Protein AF-A0A7Y1VUD1-F1 (afdb_monomer)

Secondary structure (DSSP, 8-state):
-----TT------GGG--PPPPP-HHHHSEEEEEEEEETTEEEEEEEETTTTEEEEEEEEEETTEEEEEEEEEEEE----

Nearest PDB structures (foldseek):
  7uic-assembly1_n  TM=6.570E-01  e=1.937E+00  Saccharomyces cerevisiae S288C
  8faz-assembly1_X  TM=5.951E-01  e=3.955E+00  Homo sapiens
  8gbj-assembly1_X  TM=6.013E-01  e=5.651E+00  Homo sapiens
  7uio-assembly1_Bn  TM=6.570E-01  e=6.364E+00  Saccharomyces cerevisiae S288C
  3hg0-assembly1_A  TM=4.701E-01  e=4.454E+00  Lactococcus phage TP901-1

Structure (mmCIF, N/CA/C/O backbone):
data_AF-A0A7Y1VUD1-F1
#
_entry.id   AF-A0A7Y1VUD1-F1
#
loop_
_atom_site.group_PDB
_atom_site.id
_atom_site.type_symbol
_atom_site.label_atom_id
_atom_site.label_alt_id
_atom_site.label_comp_id
_atom_site.label_asym_id
_atom_site.label_entity_id
_atom_site.label_seq_id
_atom_site.pdbx_PDB_ins_code
_atom_site.Cartn_x
_atom_site.Cartn_y
_atom_site.Cartn_z
_atom_site.occupancy
_atom_site.B_iso_or_equiv
_atom_site.auth_seq_id
_atom_site.auth_comp_id
_atom_site.auth_asym_id
_atom_site.auth_atom_id
_atom_site.pdbx_PDB_model_num
ATOM 1 N N . ALA A 1 1 ? 6.911 -18.561 -12.056 1.00 37.41 1 ALA A N 1
ATOM 2 C CA . ALA A 1 1 ? 6.775 -17.354 -12.886 1.00 37.41 1 ALA A CA 1
ATOM 3 C C . ALA A 1 1 ? 5.353 -17.360 -13.408 1.00 37.41 1 ALA A C 1
ATOM 5 O O . ALA A 1 1 ? 5.025 -18.248 -14.182 1.00 37.41 1 ALA A O 1
ATOM 6 N N . ASP A 1 2 ? 4.497 -16.473 -12.903 1.00 43.75 2 ASP A N 1
ATOM 7 C CA . ASP A 1 2 ? 3.105 -16.391 -13.352 1.00 43.75 2 ASP A CA 1
ATOM 8 C C . ASP A 1 2 ? 3.057 -15.545 -14.624 1.00 43.75 2 ASP A C 1
ATOM 10 O O . ASP A 1 2 ? 2.908 -14.325 -14.589 1.00 43.75 2 ASP A O 1
ATOM 14 N N . THR A 1 3 ? 3.273 -16.196 -15.764 1.00 48.50 3 THR A N 1
ATOM 15 C CA . THR A 1 3 ? 3.071 -15.578 -17.073 1.00 48.50 3 THR A CA 1
ATOM 16 C C . THR A 1 3 ? 1.576 -15.608 -17.374 1.00 48.50 3 THR A C 1
ATOM 18 O O . THR A 1 3 ? 1.032 -16.640 -17.758 1.00 48.50 3 THR A O 1
ATOM 21 N N . LEU A 1 4 ? 0.894 -14.481 -17.171 1.00 53.78 4 LEU A N 1
ATOM 22 C CA . LEU A 1 4 ? -0.489 -14.313 -17.611 1.00 53.78 4 LEU A CA 1
ATOM 23 C C . LEU A 1 4 ? -0.521 -14.270 -19.145 1.00 53.78 4 LEU A C 1
ATOM 25 O O . LEU A 1 4 ? 0.175 -13.463 -19.761 1.00 53.78 4 LEU A O 1
ATOM 29 N N . ALA A 1 5 ? -1.311 -15.153 -19.756 1.00 41.00 5 ALA A N 1
ATOM 30 C CA . ALA A 1 5 ? -1.518 -15.171 -21.199 1.00 41.00 5 ALA A CA 1
ATOM 31 C C . ALA A 1 5 ? -2.173 -13.853 -21.676 1.00 41.00 5 ALA A C 1
ATOM 33 O O . ALA A 1 5 ? -3.024 -13.302 -20.966 1.00 41.00 5 ALA A O 1
ATOM 34 N N . PRO A 1 6 ? -1.834 -13.339 -22.875 1.00 45.09 6 PRO A N 1
ATOM 35 C CA . PRO A 1 6 ? -2.464 -12.137 -23.407 1.00 45.09 6 PRO A CA 1
ATOM 36 C C . PRO A 1 6 ? -3.955 -12.418 -23.647 1.00 45.09 6 PRO A C 1
ATOM 38 O O . PRO A 1 6 ? -4.300 -13.261 -24.469 1.00 45.09 6 PRO A O 1
ATOM 41 N N . GLY A 1 7 ? -4.838 -11.738 -22.908 1.00 58.69 7 GLY A N 1
ATOM 42 C CA . GLY A 1 7 ? -6.296 -11.844 -23.069 1.00 58.69 7 GLY A CA 1
ATOM 43 C C . GLY A 1 7 ? -7.078 -12.286 -21.829 1.00 58.69 7 GLY A C 1
ATOM 44 O O . GLY A 1 7 ? -8.296 -12.136 -21.808 1.00 58.69 7 GLY A O 1
ATOM 45 N N . SER A 1 8 ? -6.425 -12.763 -20.764 1.00 55.81 8 SER A N 1
ATOM 46 C CA . SER A 1 8 ? -7.123 -13.027 -19.499 1.00 55.81 8 SER A CA 1
ATOM 47 C C . SER A 1 8 ? -7.221 -11.748 -18.665 1.00 55.81 8 SER A C 1
ATOM 49 O O . SER A 1 8 ? -6.195 -11.193 -18.266 1.00 55.81 8 SER A O 1
ATOM 51 N N . SER A 1 9 ? -8.436 -11.293 -18.349 1.00 62.41 9 SER A N 1
ATOM 52 C CA . SER A 1 9 ? -8.655 -10.262 -17.329 1.00 62.41 9 SER A CA 1
ATOM 53 C C . SER A 1 9 ? -8.353 -10.850 -15.947 1.00 62.41 9 SER A C 1
ATOM 55 O O . SER A 1 9 ? -9.256 -11.280 -15.228 1.00 62.41 9 SER A O 1
ATOM 57 N N . PHE A 1 10 ? -7.073 -10.937 -15.596 1.00 63.12 10 PHE A N 1
ATOM 58 C CA . PHE A 1 10 ? -6.657 -11.422 -14.290 1.00 63.12 10 PHE A CA 1
ATOM 59 C C . PHE A 1 10 ? -7.153 -10.462 -13.205 1.00 63.12 10 PHE A C 1
ATOM 61 O O . PHE A 1 10 ? -6.907 -9.255 -13.259 1.00 63.12 10 PHE A O 1
ATOM 68 N N . ARG A 1 11 ? -7.876 -11.005 -12.224 1.00 63.88 11 ARG A N 1
ATOM 69 C CA . ARG A 1 11 ? -8.339 -10.284 -11.039 1.00 63.88 11 ARG A CA 1
ATOM 70 C C . ARG A 1 11 ? -7.910 -11.066 -9.809 1.00 63.88 11 ARG A C 1
ATOM 72 O O . ARG A 1 11 ? -8.102 -12.277 -9.751 1.00 63.88 11 ARG A O 1
ATOM 79 N N . TRP A 1 12 ? -7.354 -10.366 -8.830 1.00 63.16 12 TRP A N 1
ATOM 80 C CA . TRP A 1 12 ? -7.007 -10.953 -7.543 1.00 63.16 12 TRP A CA 1
ATOM 81 C C . TRP A 1 12 ? -8.275 -11.347 -6.782 1.00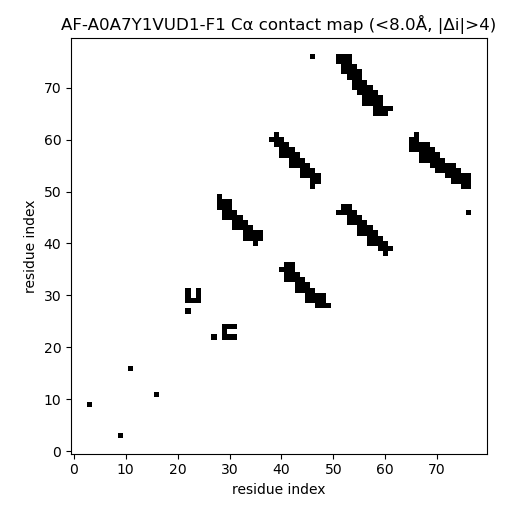 63.16 12 TRP A C 1
ATOM 83 O O . TRP A 1 12 ? -9.111 -10.486 -6.511 1.00 63.16 12 TRP A O 1
ATOM 93 N N . GLN A 1 13 ? -8.395 -12.622 -6.410 1.00 69.69 13 GLN A N 1
ATOM 94 C CA . GLN A 1 13 ? -9.385 -13.077 -5.431 1.00 69.69 13 GLN A CA 1
ATOM 95 C C . GLN A 1 13 ? -8.825 -12.911 -4.014 1.00 69.69 13 GLN A C 1
ATOM 97 O O . GLN A 1 13 ? -7.603 -12.873 -3.835 1.00 69.69 13 GLN A O 1
ATOM 102 N N . ARG A 1 14 ? -9.703 -12.823 -3.007 1.00 70.00 14 ARG A N 1
ATOM 103 C CA . ARG A 1 14 ? -9.316 -12.643 -1.593 1.00 70.00 14 ARG A CA 1
ATOM 104 C C . ARG A 1 14 ? -8.327 -13.719 -1.147 1.00 70.00 14 ARG A C 1
ATOM 106 O O . ARG A 1 14 ? -7.347 -13.428 -0.471 1.00 70.00 14 ARG A O 1
ATOM 113 N N . GLU A 1 15 ? -8.557 -14.950 -1.582 1.00 74.19 15 GLU A N 1
ATOM 114 C CA . GLU A 1 15 ? -7.766 -16.136 -1.254 1.00 74.19 15 GLU A CA 1
ATOM 115 C C . GLU A 1 15 ? -6.356 -16.076 -1.865 1.00 74.19 15 GLU A C 1
ATOM 117 O O . GLU A 1 15 ? -5.446 -16.771 -1.418 1.00 74.19 15 GLU A O 1
ATOM 122 N N . ASN A 1 16 ? -6.151 -15.235 -2.883 1.00 71.38 16 ASN A N 1
ATOM 123 C CA . ASN A 1 16 ? -4.859 -15.041 -3.534 1.00 71.38 16 ASN A CA 1
ATOM 124 C C . ASN A 1 16 ? -4.088 -13.834 -2.992 1.00 71.38 16 ASN A C 1
ATOM 126 O O . ASN A 1 16 ? -2.959 -13.591 -3.428 1.00 71.38 16 ASN A O 1
ATOM 130 N N . TRP A 1 17 ? -4.658 -13.064 -2.063 1.00 71.50 17 TRP A N 1
ATOM 131 C CA . TRP A 1 17 ? -3.955 -11.929 -1.482 1.00 71.50 17 TRP A CA 1
ATOM 132 C C . TRP A 1 17 ? -2.805 -12.410 -0.607 1.00 71.50 17 TRP A C 1
ATOM 134 O O . TRP A 1 17 ? -2.968 -13.213 0.309 1.00 71.50 17 TRP A O 1
ATOM 144 N N . ARG A 1 18 ? -1.616 -11.875 -0.878 1.00 70.00 18 ARG A N 1
ATOM 145 C CA . ARG A 1 18 ? -0.446 -12.058 -0.024 1.00 70.00 18 ARG A CA 1
ATOM 146 C C . ARG A 1 18 ? -0.198 -10.775 0.743 1.00 70.00 18 ARG A C 1
ATOM 148 O O . ARG A 1 18 ? -0.097 -9.702 0.148 1.00 70.00 18 ARG A O 1
AT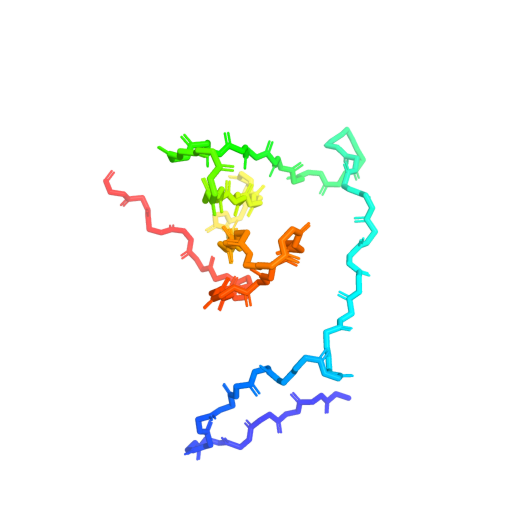OM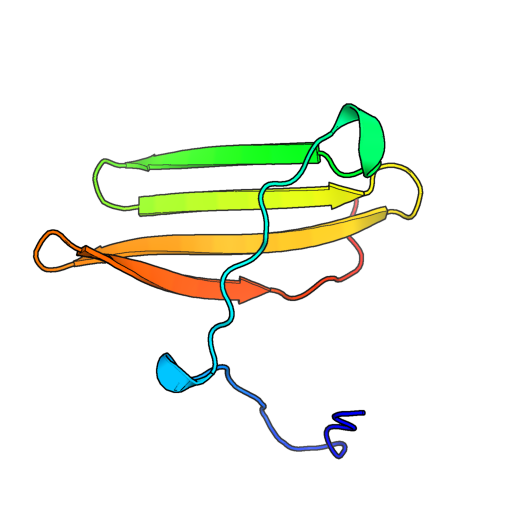 155 N N . TRP A 1 19 ? -0.076 -10.888 2.061 1.00 69.31 19 TRP A N 1
ATOM 156 C CA . TRP A 1 19 ? 0.314 -9.760 2.895 1.00 69.31 19 TRP A CA 1
ATOM 157 C C . TRP A 1 19 ? 1.716 -9.298 2.511 1.00 69.31 19 TRP A C 1
ATOM 159 O O . TRP A 1 19 ? 2.678 -10.069 2.534 1.00 69.31 19 TRP A O 1
ATOM 169 N N . HIS A 1 20 ? 1.822 -8.026 2.142 1.00 70.00 20 HIS A N 1
ATOM 170 C CA . HIS A 1 20 ? 3.116 -7.397 1.943 1.00 70.00 20 HIS A CA 1
ATOM 171 C C . HIS A 1 20 ? 3.821 -7.256 3.292 1.00 70.00 20 HIS A C 1
ATOM 173 O O . HIS A 1 20 ? 3.191 -6.969 4.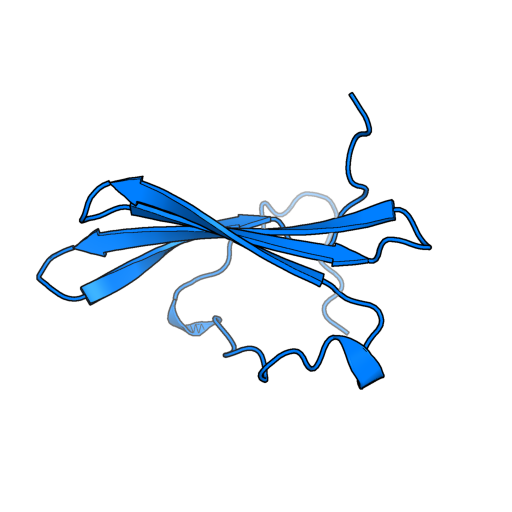311 1.00 70.00 20 HIS A O 1
ATOM 179 N N . ARG A 1 21 ? 5.144 -7.433 3.287 1.00 74.06 21 ARG A N 1
ATOM 180 C CA . ARG A 1 21 ? 5.971 -7.083 4.443 1.00 74.06 21 ARG A CA 1
ATOM 181 C C . ARG A 1 21 ? 5.945 -5.563 4.650 1.00 74.06 21 ARG A C 1
ATOM 183 O O . ARG A 1 21 ? 5.770 -4.833 3.669 1.00 74.06 21 ARG A O 1
ATOM 190 N N . PRO A 1 22 ? 6.133 -5.081 5.891 1.00 77.50 22 PRO A N 1
ATOM 191 C CA . PRO A 1 22 ? 6.338 -3.662 6.142 1.00 77.50 22 PRO A CA 1
ATOM 192 C C . PRO A 1 22 ? 7.448 -3.114 5.243 1.00 77.50 22 PRO A C 1
ATOM 194 O O . PRO A 1 22 ? 8.491 -3.747 5.074 1.00 77.50 22 PRO A O 1
ATOM 197 N N . ILE A 1 23 ? 7.197 -1.951 4.650 1.00 78.00 23 ILE A N 1
ATOM 198 C CA . ILE A 1 23 ? 8.186 -1.230 3.855 1.00 78.00 23 ILE A CA 1
ATOM 199 C C . ILE A 1 23 ? 9.005 -0.388 4.824 1.00 78.00 23 ILE A C 1
ATOM 201 O O . ILE A 1 23 ? 8.436 0.440 5.536 1.00 78.00 23 ILE A O 1
ATOM 205 N N . ASP A 1 24 ? 10.317 -0.605 4.839 1.00 80.38 24 ASP A N 1
ATOM 206 C CA . ASP A 1 24 ? 11.274 0.306 5.459 1.00 80.38 24 ASP A CA 1
ATOM 207 C C . ASP A 1 24 ? 11.742 1.309 4.391 1.00 80.38 24 ASP A C 1
ATOM 209 O O . ASP A 1 24 ? 12.448 0.911 3.455 1.00 80.38 24 ASP A O 1
ATOM 213 N N . PRO A 1 25 ? 11.351 2.591 4.472 1.00 71.94 25 PRO A N 1
ATOM 214 C CA . PRO A 1 25 ? 11.737 3.581 3.473 1.00 71.94 25 PRO A CA 1
ATOM 215 C C . PRO A 1 25 ? 13.255 3.778 3.379 1.00 71.94 25 PRO A C 1
ATOM 217 O O . PRO A 1 25 ? 13.765 4.018 2.286 1.00 71.94 25 PRO A O 1
ATOM 220 N N . ALA A 1 26 ? 13.983 3.620 4.492 1.00 75.19 26 ALA A N 1
ATOM 221 C CA . ALA A 1 26 ? 15.429 3.819 4.543 1.00 75.19 26 ALA A CA 1
ATOM 222 C C . ALA A 1 26 ? 16.202 2.696 3.836 1.00 75.19 26 ALA A C 1
ATOM 224 O O . ALA A 1 26 ? 17.292 2.928 3.320 1.00 75.19 26 ALA A O 1
ATOM 225 N N . LEU A 1 27 ? 15.631 1.488 3.787 1.00 77.88 27 LEU A N 1
ATOM 226 C CA . LEU A 1 27 ? 16.278 0.310 3.199 1.00 77.88 27 LEU A CA 1
ATOM 227 C C . LEU A 1 27 ? 15.746 -0.058 1.809 1.00 77.88 27 LEU A C 1
ATOM 229 O O . LEU A 1 27 ? 16.419 -0.770 1.068 1.00 77.88 27 LEU A O 1
ATOM 233 N N . SER A 1 28 ? 14.535 0.379 1.455 1.00 80.75 28 SER A N 1
ATOM 234 C CA . SER A 1 28 ? 13.840 -0.115 0.257 1.00 80.75 28 SER A CA 1
ATOM 235 C C . SER A 1 28 ? 13.814 0.864 -0.919 1.00 80.75 28 SER A C 1
ATOM 237 O O . SER A 1 28 ? 13.565 0.436 -2.046 1.00 80.75 28 SER A O 1
ATOM 239 N N . GLY A 1 29 ? 14.038 2.164 -0.688 1.00 83.81 29 GLY A N 1
ATOM 240 C CA . GLY A 1 29 ? 13.870 3.196 -1.721 1.00 83.81 29 GLY A CA 1
ATOM 241 C C . GLY A 1 29 ? 12.413 3.403 -2.162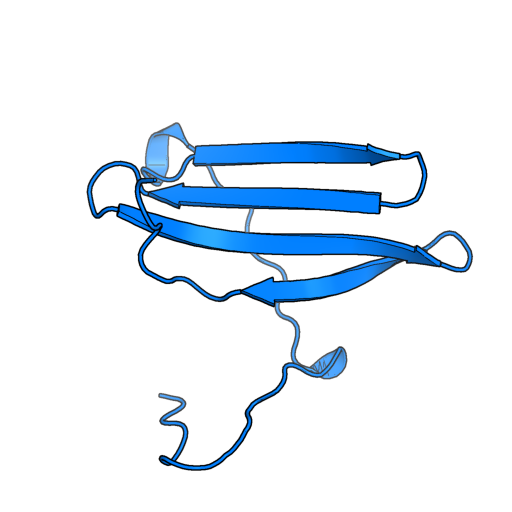 1.00 83.81 29 GLY A C 1
ATOM 242 O O . GLY A 1 29 ? 12.161 4.084 -3.159 1.00 83.81 29 GLY A O 1
ATOM 243 N N . PHE A 1 30 ? 11.461 2.810 -1.434 1.00 86.44 30 PHE A N 1
ATOM 244 C CA . PHE A 1 30 ? 10.034 3.036 -1.599 1.00 86.44 30 PHE A CA 1
ATOM 245 C C . PHE A 1 30 ? 9.518 3.970 -0.511 1.00 86.44 30 PHE A C 1
ATOM 247 O O . PHE A 1 30 ? 9.829 3.812 0.668 1.00 86.44 30 PHE A O 1
ATOM 254 N N . GLU A 1 31 ? 8.653 4.893 -0.902 1.00 88.94 31 GLU A N 1
ATOM 255 C CA . GLU A 1 31 ? 7.878 5.703 0.025 1.00 88.94 31 GLU A CA 1
ATOM 256 C C . GLU A 1 31 ? 6.443 5.200 0.091 1.00 88.94 31 GLU A C 1
ATOM 258 O O . GLU A 1 31 ? 5.910 4.664 -0.883 1.00 88.94 31 GLU A O 1
ATOM 263 N N . ARG A 1 32 ? 5.821 5.370 1.259 1.00 89.56 32 ARG A N 1
ATOM 264 C CA . ARG A 1 32 ? 4.426 5.013 1.494 1.00 89.56 32 ARG A CA 1
ATOM 265 C C . ARG A 1 32 ? 3.661 6.224 1.994 1.00 89.56 32 ARG A C 1
ATOM 267 O O . ARG A 1 32 ? 4.037 6.825 2.996 1.00 89.56 32 ARG A O 1
ATOM 274 N N . GLU A 1 33 ? 2.542 6.493 1.345 1.00 91.88 33 GLU A N 1
ATOM 275 C CA . GLU A 1 33 ? 1.610 7.553 1.698 1.00 91.88 33 GLU A CA 1
ATOM 276 C C . GLU A 1 33 ? 0.218 6.968 1.947 1.00 91.88 33 GLU A C 1
ATOM 278 O O . GLU A 1 33 ? -0.240 6.084 1.215 1.00 91.88 33 GLU A O 1
ATOM 283 N N . TRP A 1 34 ? -0.459 7.489 2.970 1.00 93.56 34 TRP A N 1
ATOM 284 C CA . TRP A 1 34 ? -1.849 7.175 3.275 1.00 93.56 34 TRP A CA 1
ATOM 285 C C . TRP A 1 34 ? -2.719 8.402 3.044 1.00 93.56 34 TRP A C 1
ATOM 287 O O . TRP A 1 34 ? -2.481 9.461 3.616 1.00 93.56 34 TRP A O 1
ATOM 297 N N . GLN A 1 35 ? -3.768 8.230 2.250 1.00 96.44 35 GLN A N 1
ATOM 298 C CA . GLN A 1 35 ? -4.813 9.218 2.047 1.00 96.44 35 GLN A CA 1
ATOM 299 C C . GLN A 1 35 ? -6.100 8.690 2.682 1.00 96.44 35 GLN A C 1
ATOM 301 O O . GLN A 1 35 ? -6.693 7.723 2.201 1.00 96.44 35 GLN A O 1
ATOM 306 N N . ILE A 1 36 ? -6.529 9.326 3.769 1.00 96.50 36 ILE A N 1
ATOM 307 C CA . ILE A 1 36 ? -7.802 9.028 4.430 1.00 96.50 36 ILE A CA 1
ATOM 308 C C . ILE A 1 36 ? -8.889 9.801 3.687 1.00 96.50 36 ILE A C 1
ATOM 310 O O . ILE A 1 36 ? -8.834 11.027 3.626 1.00 96.50 36 ILE A O 1
ATOM 314 N N . LEU A 1 37 ? -9.850 9.097 3.087 1.00 94.94 37 LEU A N 1
ATOM 315 C CA . LEU A 1 37 ? -10.967 9.741 2.394 1.00 94.94 37 LEU A CA 1
ATOM 316 C C . LEU A 1 37 ? -12.129 10.006 3.352 1.00 94.94 37 LEU A C 1
ATOM 318 O O . LEU A 1 37 ? -12.731 11.074 3.302 1.00 94.94 37 LEU A O 1
ATOM 322 N N . ASN A 1 38 ? -12.430 9.044 4.224 1.00 95.06 38 ASN A N 1
ATOM 323 C CA . ASN A 1 38 ? -13.402 9.156 5.311 1.00 95.06 38 ASN A CA 1
ATOM 324 C C . ASN A 1 38 ? -13.157 8.036 6.348 1.00 95.06 38 ASN A C 1
ATOM 326 O O . ASN A 1 38 ? -12.143 7.341 6.280 1.00 95.06 38 ASN A O 1
ATOM 330 N N . GLN A 1 39 ? -14.077 7.866 7.305 1.00 95.00 39 GLN A N 1
ATOM 331 C CA . GLN A 1 39 ? -13.978 6.849 8.364 1.00 95.00 39 GLN A CA 1
ATOM 332 C C . GLN A 1 39 ? -13.941 5.407 7.834 1.00 95.00 39 GLN A C 1
ATOM 334 O O . GLN A 1 39 ? -13.336 4.544 8.468 1.00 95.00 39 GLN A O 1
ATOM 339 N N . ASP A 1 40 ? -14.510 5.174 6.652 1.00 96.62 40 ASP A N 1
ATOM 340 C CA . ASP A 1 40 ? -14.687 3.849 6.068 1.00 96.62 40 ASP A CA 1
ATOM 341 C C . ASP A 1 40 ? -13.866 3.647 4.794 1.00 96.62 40 ASP A C 1
ATOM 343 O O . ASP A 1 40 ? -14.014 2.624 4.137 1.00 96.62 40 ASP A O 1
ATOM 347 N N . MET A 1 41 ? -13.009 4.592 4.395 1.00 96.06 41 MET A N 1
ATOM 348 C CA . MET A 1 41 ? -12.249 4.476 3.153 1.00 96.06 41 MET A CA 1
ATOM 349 C C . MET A 1 41 ? -10.874 5.134 3.236 1.00 96.06 41 MET A C 1
ATOM 351 O O . MET A 1 41 ? -10.735 6.326 3.525 1.00 96.06 41 MET A O 1
ATOM 355 N N . ILE A 1 42 ? -9.852 4.354 2.882 1.00 97.25 42 ILE A N 1
ATOM 356 C CA . ILE A 1 42 ? -8.454 4.789 2.834 1.00 97.25 42 ILE A CA 1
ATOM 357 C C . ILE A 1 42 ? -7.789 4.347 1.529 1.00 97.25 42 ILE A C 1
ATOM 359 O O . ILE A 1 42 ? -8.112 3.306 0.952 1.00 97.25 42 ILE A O 1
ATOM 363 N N . ILE A 1 43 ? -6.826 5.138 1.071 1.00 95.88 43 ILE A N 1
ATOM 364 C CA . ILE A 1 43 ? -5.959 4.817 -0.060 1.00 95.88 43 ILE A CA 1
ATOM 365 C C . ILE A 1 43 ? -4.521 4.767 0.437 1.00 95.88 43 ILE A C 1
ATOM 367 O O . ILE A 1 43 ? -4.062 5.670 1.127 1.00 95.88 43 ILE A O 1
ATOM 371 N N . GLU A 1 44 ? -3.799 3.736 0.032 1.00 93.81 44 GLU A N 1
ATOM 372 C CA . GLU A 1 44 ? -2.358 3.636 0.197 1.00 93.81 44 GLU A CA 1
ATOM 373 C C . GLU A 1 44 ? -1.681 3.767 -1.162 1.00 93.81 44 GLU A C 1
ATOM 375 O O . GLU A 1 44 ? -2.062 3.097 -2.131 1.00 93.81 44 GLU A O 1
ATOM 380 N N . ARG A 1 45 ? -0.651 4.605 -1.224 1.00 92.94 45 ARG A N 1
ATOM 381 C CA . ARG A 1 45 ? 0.234 4.731 -2.380 1.00 92.94 45 ARG A CA 1
ATOM 382 C C . ARG A 1 45 ? 1.631 4.327 -1.955 1.00 92.94 45 ARG A C 1
ATOM 384 O O . ARG A 1 45 ? 2.128 4.794 -0.936 1.00 92.94 45 ARG A O 1
ATOM 391 N N . ILE A 1 46 ? 2.244 3.451 -2.737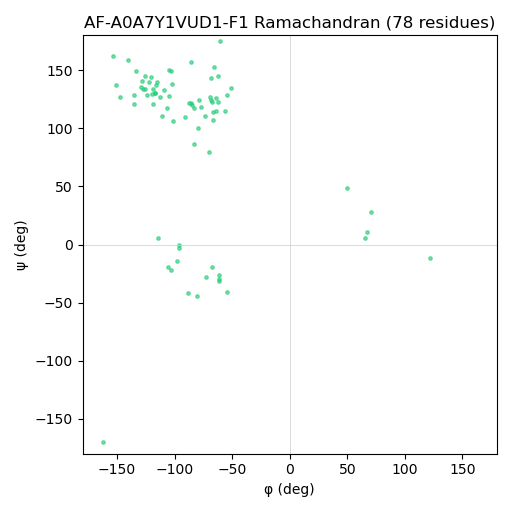 1.00 90.69 46 ILE A N 1
ATOM 392 C CA . ILE A 1 46 ? 3.637 3.048 -2.567 1.00 90.69 46 ILE A CA 1
ATOM 393 C C . ILE A 1 46 ? 4.366 3.445 -3.839 1.00 90.69 46 ILE A C 1
ATOM 395 O O . ILE A 1 46 ? 3.978 2.994 -4.914 1.00 90.69 46 ILE A O 1
ATOM 399 N N . THR A 1 47 ? 5.392 4.280 -3.747 1.00 90.94 47 THR A N 1
ATOM 400 C CA . THR A 1 47 ? 6.101 4.812 -4.917 1.00 90.94 47 THR A CA 1
ATOM 401 C C . THR A 1 47 ? 7.596 4.589 -4.791 1.00 90.94 47 THR A C 1
ATOM 403 O O . THR A 1 47 ? 8.171 4.721 -3.715 1.00 90.94 47 THR A O 1
ATOM 406 N N . GLN A 1 48 ? 8.240 4.253 -5.904 1.00 88.69 48 GLN A N 1
ATOM 407 C CA . GLN A 1 48 ? 9.688 4.279 -6.020 1.00 88.69 48 GLN A CA 1
ATOM 408 C C . GLN A 1 48 ? 10.077 5.553 -6.768 1.00 88.69 48 GLN A C 1
ATOM 410 O O . GLN A 1 48 ? 9.861 5.665 -7.978 1.00 88.69 48 GLN A O 1
ATOM 415 N N . LYS A 1 49 ? 10.625 6.534 -6.047 1.00 73.31 49 LYS A N 1
ATOM 416 C CA . LYS A 1 49 ? 10.890 7.871 -6.605 1.00 73.31 49 LYS A CA 1
ATOM 417 C C . LYS A 1 49 ? 11.875 7.865 -7.773 1.00 73.31 49 LYS A C 1
ATOM 419 O O . LYS A 1 49 ? 11.776 8.719 -8.645 1.00 73.31 49 LYS A O 1
ATOM 424 N N . THR A 1 50 ? 12.810 6.920 -7.798 1.00 79.81 50 THR A N 1
ATOM 425 C CA . THR A 1 50 ? 13.906 6.902 -8.773 1.00 79.81 50 THR A CA 1
ATOM 426 C C . THR A 1 50 ? 13.507 6.332 -10.129 1.00 79.81 50 THR A C 1
ATOM 428 O O . THR A 1 50 ? 13.855 6.935 -11.138 1.00 79.81 50 THR A O 1
ATOM 431 N N . ALA A 1 51 ? 12.768 5.219 -10.190 1.00 80.56 51 ALA A N 1
ATOM 432 C CA . ALA A 1 51 ? 12.349 4.645 -11.475 1.00 80.56 51 ALA A CA 1
ATOM 433 C C . ALA A 1 51 ? 10.932 5.051 -11.911 1.00 80.56 51 ALA A C 1
ATOM 435 O O . ALA A 1 51 ? 10.489 4.637 -12.979 1.00 80.56 51 ALA A O 1
ATOM 436 N N . GLY A 1 52 ? 10.212 5.853 -11.117 1.00 84.06 52 GLY A N 1
ATOM 437 C CA . GLY A 1 52 ? 8.894 6.369 -11.502 1.00 84.06 52 GLY A CA 1
ATOM 438 C C . GLY A 1 52 ? 7.800 5.300 -11.529 1.00 84.06 52 GLY A C 1
ATOM 439 O O . GLY A 1 52 ? 6.838 5.418 -12.284 1.00 84.06 52 GLY A O 1
ATOM 440 N N . PHE A 1 53 ? 7.931 4.253 -10.715 1.00 86.38 53 PHE A N 1
ATOM 441 C CA . PHE A 1 53 ? 6.916 3.210 -10.559 1.00 86.38 53 PHE A CA 1
ATOM 442 C C . PHE A 1 53 ? 6.160 3.367 -9.243 1.00 86.38 53 PHE A C 1
ATOM 444 O O . PHE A 1 53 ? 6.698 3.855 -8.247 1.00 86.38 53 PHE A O 1
ATOM 451 N N . GLY A 1 54 ? 4.903 2.936 -9.227 1.00 90.12 54 GLY A N 1
ATOM 452 C CA . GLY A 1 54 ? 4.084 2.959 -8.031 1.00 90.12 54 GLY A CA 1
ATOM 453 C C . GLY A 1 54 ? 2.984 1.912 -8.029 1.00 90.12 54 GLY A C 1
ATOM 454 O O . GLY A 1 54 ? 2.619 1.347 -9.053 1.00 90.12 54 GLY A O 1
ATOM 455 N N . MET A 1 55 ? 2.469 1.664 -6.835 1.00 89.56 55 MET A N 1
ATOM 456 C CA . MET A 1 55 ? 1.388 0.746 -6.512 1.00 89.56 55 MET A C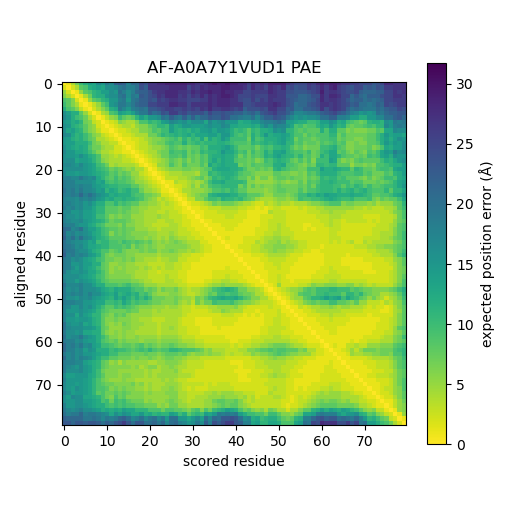A 1
ATOM 457 C C . MET A 1 55 ? 0.313 1.517 -5.746 1.00 89.56 55 MET A C 1
ATOM 459 O O . MET A 1 55 ? 0.622 2.401 -4.943 1.00 89.56 55 MET A O 1
ATOM 463 N N . MET A 1 56 ? -0.952 1.159 -5.966 1.00 91.44 56 MET A N 1
ATOM 464 C CA . MET A 1 56 ? -2.082 1.747 -5.247 1.00 91.44 56 MET A CA 1
ATOM 465 C C . MET A 1 56 ? -2.981 0.663 -4.677 1.00 91.44 56 MET A C 1
ATOM 467 O O . MET A 1 56 ? -3.359 -0.280 -5.372 1.00 91.44 56 MET A O 1
ATOM 471 N N . ARG A 1 57 ? -3.388 0.853 -3.426 1.00 92.00 57 ARG A N 1
ATOM 472 C CA . ARG A 1 57 ? -4.369 0.014 -2.742 1.00 92.00 57 ARG A CA 1
ATOM 473 C C . ARG A 1 57 ? -5.480 0.899 -2.200 1.00 92.00 57 ARG A C 1
ATOM 475 O O . ARG A 1 57 ? -5.187 1.937 -1.618 1.00 92.00 57 ARG A O 1
ATOM 482 N N . ARG A 1 58 ? -6.743 0.525 -2.404 1.00 93.88 58 ARG A N 1
ATOM 483 C CA . ARG A 1 58 ? -7.879 1.190 -1.746 1.00 93.88 58 ARG A CA 1
ATOM 484 C C . ARG A 1 58 ? -8.588 0.196 -0.862 1.00 93.88 58 ARG A C 1
ATOM 486 O O . ARG A 1 58 ? -8.936 -0.893 -1.320 1.00 93.88 58 ARG A O 1
ATOM 493 N N . PHE A 1 59 ? -8.817 0.600 0.371 1.00 93.06 59 PHE A N 1
ATOM 494 C CA . PHE A 1 59 ? -9.502 -0.202 1.359 1.00 93.06 59 PHE 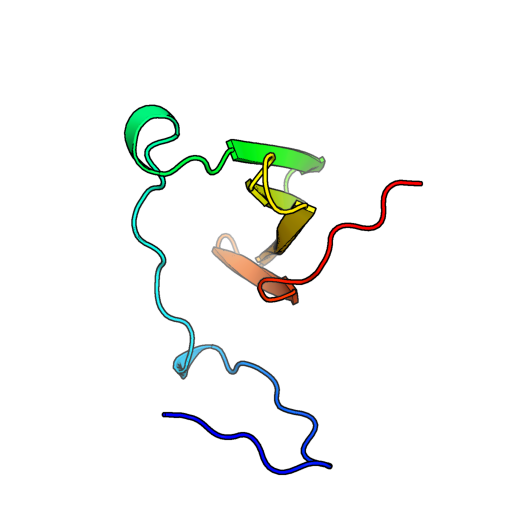A CA 1
ATOM 495 C C . PHE A 1 59 ? -10.807 0.482 1.730 1.00 93.06 59 PHE A C 1
ATOM 497 O O . PHE A 1 59 ? -10.843 1.707 1.858 1.00 93.06 59 PHE A O 1
ATOM 504 N N . ALA A 1 60 ? -11.852 -0.317 1.898 1.00 95.00 60 ALA A N 1
ATOM 505 C CA . ALA A 1 60 ? -13.116 0.114 2.466 1.00 95.00 60 ALA A CA 1
ATOM 506 C C . ALA A 1 60 ? -13.423 -0.703 3.721 1.00 95.00 60 ALA A C 1
ATOM 508 O O . ALA A 1 60 ? -13.107 -1.893 3.770 1.00 95.00 60 ALA A O 1
ATOM 509 N N . LYS A 1 61 ? -14.023 -0.073 4.725 1.00 94.38 61 LYS A N 1
ATOM 510 C CA . LYS A 1 61 ? -14.509 -0.733 5.929 1.00 94.38 61 LYS A CA 1
ATOM 511 C C . LYS A 1 61 ? -15.936 -1.222 5.666 1.00 94.38 61 LYS A C 1
ATOM 513 O O . LYS A 1 61 ? -16.800 -0.437 5.293 1.00 94.38 61 LYS A O 1
ATOM 518 N N . MET A 1 62 ? -16.167 -2.523 5.802 1.00 90.81 62 MET A N 1
ATOM 519 C CA . MET A 1 62 ? -17.470 -3.178 5.643 1.00 90.81 62 MET A CA 1
ATOM 520 C C . MET A 1 62 ? -17.637 -4.155 6.806 1.00 90.81 62 MET A C 1
ATOM 522 O O . MET A 1 62 ? -16.715 -4.922 7.072 1.00 90.81 62 MET A O 1
ATOM 526 N N . ASP A 1 63 ? -18.761 -4.099 7.522 1.00 92.12 63 ASP A N 1
ATOM 527 C CA . ASP A 1 63 ? -19.030 -4.948 8.696 1.00 92.12 63 ASP A CA 1
ATOM 528 C C . ASP A 1 63 ? -17.874 -4.959 9.717 1.00 92.12 63 ASP A C 1
ATOM 530 O O . ASP A 1 63 ? -17.396 -6.005 10.148 1.00 92.12 63 ASP A O 1
ATOM 534 N N . GLU A 1 64 ? -17.375 -3.769 10.072 1.00 90.69 64 GLU A N 1
ATOM 535 C CA . GLU A 1 64 ? -16.225 -3.569 10.970 1.00 90.69 64 GLU A CA 1
ATOM 536 C C . GLU A 1 64 ? -14.863 -4.090 10.455 1.00 90.69 64 GLU A C 1
ATOM 538 O O . GLU A 1 64 ? -13.853 -3.983 11.153 1.00 90.69 64 GLU A O 1
ATOM 543 N N . GLN A 1 65 ? -14.782 -4.575 9.213 1.00 90.25 65 GLN A N 1
ATOM 544 C CA . GLN A 1 65 ? -13.568 -5.151 8.630 1.00 90.25 65 GLN A CA 1
ATOM 545 C C . GLN A 1 65 ? -13.050 -4.342 7.439 1.00 90.25 65 GLN A C 1
ATOM 547 O O . GLN A 1 65 ? -13.804 -3.926 6.563 1.00 90.25 65 GLN A O 1
ATOM 552 N N . TRP A 1 66 ? -11.731 -4.139 7.371 1.00 88.94 66 TRP A N 1
ATOM 553 C CA . TRP A 1 66 ? -11.093 -3.514 6.212 1.00 88.94 66 TRP A CA 1
ATOM 554 C C . TRP A 1 66 ? -10.930 -4.513 5.068 1.00 88.94 66 TRP A C 1
ATOM 556 O O . TRP A 1 66 ? -10.272 -5.544 5.207 1.00 88.94 66 TRP A O 1
ATOM 566 N N . MET A 1 67 ? -11.467 -4.154 3.908 1.00 87.69 67 MET A N 1
ATOM 567 C CA . MET A 1 67 ? -11.460 -4.949 2.687 1.00 87.69 67 MET A CA 1
ATOM 568 C C . MET A 1 67 ? -10.726 -4.183 1.587 1.00 87.69 67 MET A C 1
ATOM 570 O O . MET A 1 67 ? -11.031 -3.019 1.334 1.00 87.69 67 MET A O 1
ATOM 574 N N . LEU A 1 68 ? -9.768 -4.813 0.902 1.00 87.69 68 LEU A N 1
ATOM 575 C CA . LEU A 1 68 ? -9.141 -4.223 -0.285 1.00 87.69 68 LEU A CA 1
ATOM 576 C C . LEU A 1 68 ? -10.138 -4.281 -1.454 1.00 87.69 68 LEU A C 1
ATOM 578 O O . LEU A 1 68 ? -10.449 -5.346 -1.978 1.00 87.69 68 LEU A O 1
ATOM 582 N N . ILE A 1 69 ? -10.640 -3.120 -1.859 1.00 89.12 69 ILE A N 1
ATOM 583 C CA . ILE A 1 69 ? -11.651 -2.980 -2.920 1.00 89.12 69 ILE A CA 1
ATOM 584 C C . ILE A 1 69 ? -11.039 -2.614 -4.277 1.00 89.12 69 ILE A C 1
ATOM 586 O O . ILE A 1 69 ? -11.696 -2.714 -5.310 1.00 89.12 69 ILE A O 1
ATOM 590 N N . TYR A 1 70 ? -9.776 -2.183 -4.290 1.00 87.62 70 TYR A N 1
ATOM 591 C CA . TYR A 1 70 ? -9.039 -1.868 -5.509 1.00 87.62 70 TYR A CA 1
ATOM 592 C C . TYR A 1 70 ? -7.544 -2.103 -5.319 1.00 87.62 70 TYR A C 1
ATOM 594 O O . TYR A 1 70 ? -6.965 -1.675 -4.318 1.00 87.62 70 TYR A O 1
ATOM 602 N N . TYR A 1 71 ? -6.916 -2.702 -6.328 1.00 86.56 71 TYR A N 1
ATOM 603 C CA . TYR A 1 71 ? -5.481 -2.943 -6.382 1.00 86.56 71 TYR A CA 1
ATOM 604 C C . TYR A 1 71 ? -4.937 -2.584 -7.765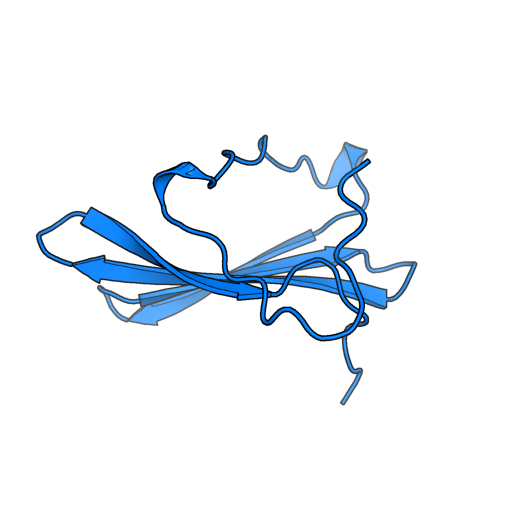 1.00 86.56 71 TYR A C 1
ATOM 606 O O . TYR A 1 71 ? -5.345 -3.168 -8.767 1.00 86.56 71 TYR A O 1
ATOM 614 N N . SER A 1 72 ? -3.985 -1.654 -7.800 1.00 86.06 72 SER A N 1
ATOM 615 C CA . SER A 1 72 ? -3.106 -1.434 -8.947 1.00 86.06 72 SER A CA 1
ATOM 616 C C . SER A 1 72 ? -1.736 -1.975 -8.586 1.00 86.06 72 SER A C 1
ATOM 618 O O . SER A 1 72 ? -1.119 -1.471 -7.645 1.00 86.06 72 SER A O 1
ATOM 620 N N . ALA A 1 73 ? -1.278 -2.991 -9.320 1.00 83.81 73 ALA A N 1
ATOM 621 C CA . ALA A 1 73 ? 0.077 -3.519 -9.197 1.00 83.81 73 ALA A CA 1
ATOM 622 C C . ALA A 1 73 ? 1.118 -2.436 -9.516 1.00 83.81 73 ALA A C 1
ATOM 624 O O . ALA A 1 73 ? 0.771 -1.339 -9.940 1.00 83.81 73 ALA A O 1
ATOM 625 N N . MET A 1 74 ? 2.399 -2.759 -9.339 1.00 84.94 74 MET A N 1
ATOM 626 C CA . MET A 1 74 ? 3.479 -1.843 -9.695 1.00 84.94 74 MET A CA 1
ATOM 627 C C . MET A 1 74 ? 3.377 -1.440 -11.175 1.00 84.94 74 MET A C 1
ATOM 629 O O . MET A 1 74 ? 3.518 -2.280 -12.062 1.00 84.94 74 MET A O 1
ATOM 633 N N . ASN A 1 75 ? 3.125 -0.163 -11.435 1.00 84.25 75 ASN A N 1
ATOM 634 C CA . ASN A 1 75 ? 2.984 0.401 -12.772 1.00 84.25 75 ASN A CA 1
ATOM 635 C C . ASN A 1 75 ? 3.652 1.783 -12.841 1.00 84.25 75 ASN A C 1
ATOM 637 O O . ASN A 1 75 ? 3.832 2.415 -11.798 1.00 84.25 75 ASN A O 1
ATOM 641 N N . PRO A 1 76 ? 4.023 2.280 -14.035 1.00 85.94 76 PRO A N 1
ATOM 642 C CA . PRO A 1 76 ? 4.541 3.636 -14.170 1.00 85.94 76 PRO A CA 1
ATOM 643 C C . PRO A 1 76 ? 3.561 4.648 -13.570 1.00 85.94 76 PRO A C 1
ATOM 645 O O . PRO A 1 76 ? 2.363 4.623 -13.879 1.00 85.94 76 PRO A O 1
ATOM 648 N N . VAL A 1 77 ? 4.059 5.519 -12.698 1.00 79.88 77 VAL A N 1
ATOM 649 C CA . VAL A 1 77 ? 3.292 6.636 -12.153 1.00 79.88 77 VAL A CA 1
ATOM 650 C C . VAL A 1 77 ? 3.250 7.698 -13.239 1.00 79.88 77 VAL A C 1
ATOM 652 O O . VAL A 1 77 ? 4.290 8.193 -13.663 1.00 79.88 77 VAL A O 1
ATOM 655 N N . LYS A 1 78 ? 2.054 8.050 -13.717 1.00 67.12 78 LYS A N 1
ATOM 656 C CA . LYS A 1 78 ? 1.917 9.226 -14.579 1.00 67.12 78 LYS A CA 1
ATOM 657 C C . LYS A 1 78 ? 2.243 10.463 -13.748 1.00 67.12 78 LYS A C 1
ATOM 659 O O . LYS A 1 78 ? 1.499 10.787 -12.825 1.00 67.12 78 LYS A O 1
ATOM 664 N N . SER A 1 79 ? 3.333 11.137 -14.088 1.00 56.41 79 SER A N 1
ATOM 665 C CA . SER A 1 79 ? 3.530 12.546 -13.774 1.00 56.41 79 SER A CA 1
ATOM 666 C C . SER A 1 79 ? 2.506 13.339 -14.586 1.00 56.41 79 SER A C 1
ATOM 668 O O . SER A 1 79 ? 2.569 13.370 -15.815 1.00 56.41 79 SER A O 1
ATOM 670 N N . SER A 1 80 ? 1.493 13.863 -13.900 1.00 50.62 80 SER A N 1
ATOM 671 C CA . SER A 1 80 ? 0.574 14.877 -14.429 1.00 50.62 80 SER A CA 1
ATOM 672 C C . SER A 1 80 ? 1.236 16.243 -14.440 1.00 50.62 80 SER A C 1
ATOM 674 O O . SER A 1 80 ? 1.903 16.532 -13.421 1.00 50.62 80 SER A O 1
#

Solvent-accessible surface area (backbone atoms only — not comparable to full-atom values): 5183 Å² total; per-residue (Å²): 132,90,78,78,62,95,86,66,88,82,70,90,49,83,92,70,63,74,85,76,75,88,82,51,50,92,83,64,62,38,48,79,47,78,47,77,77,53,101,46,31,39,36,39,38,39,35,31,78,86,82,41,33,27,30,40,41,32,35,36,53,54,95,96,36,82,39,81,79,42,78,44,68,82,37,76,54,81,85,126

pLDDT: mean 79.84, std 15.01, range [37.41, 97.25]

Mean predicted aligned error: 8.46 Å

Radius of gyration: 14.38 Å; Cα contacts (8 Å, |Δi|>4): 114; chains: 1; bounding box: 35×32×34 Å

Foldseek 3Di:
DPDDDPPDPDDDDPVNDDDDDDDDCVPHQKDWDKDDPDPFKIKIKIANPPVQWIKIWIWGQDPNDTDTPDIDDIDHHDDD

Sequence (80 aa):
ADTLAPGSSFRWQRENWRWHRPIDPALSGFEREWQILNQDMIIERITQKTAGFGMMRRFAKMDEQWMLIYYSAMNPVKSS